Protein AF-A0A975FS55-F1 (afdb_monomer_lite)

pLDDT: mean 74.66, std 18.48, range [41.72, 95.75]

Foldseek 3Di:
DDPPPVPPLVVLVVLLVVLVVLCVCCVPPPVPPVVSNVVSVVSNVVSVVVNVVVVVVVPPPDPDPPDPPPPDDDDDDDD

Radius of gyration: 23.15 Å; chains: 1; bounding box: 50×31×71 Å

Sequence (79 aa):
MPNINASKQSFNTLIILIGAGLLLYDFIAKPNEIYFKIAGLVILMFGLYKSTQQWTSDNKTDDNENSTEEDDKPKNDEA

Secondary structure (DSSP, 8-state):
-----TTTHHHHHHHHHHHHHHHHHHHHH-TT-HHHHHHHHHHHHHHHHHHHHHHHHHT--SS----------------

Structure (mmCIF, N/CA/C/O backbone):
data_AF-A0A975FS55-F1
#
_entry.id   AF-A0A975FS55-F1
#
loop_
_atom_site.group_PDB
_atom_site.id
_atom_site.type_symbol
_atom_site.label_atom_id
_atom_site.label_alt_id
_atom_site.label_comp_id
_atom_site.label_asym_id
_atom_site.label_entity_id
_atom_site.label_seq_id
_atom_site.pdbx_PDB_ins_code
_atom_site.Cartn_x
_atom_site.Cartn_y
_atom_site.Cartn_z
_atom_site.occupancy
_atom_site.B_iso_or_equiv
_atom_site.auth_seq_id
_atom_site.auth_comp_id
_atom_site.auth_asym_id
_atom_site.auth_atom_id
_atom_site.pdbx_PDB_model_num
ATOM 1 N N . MET A 1 1 ? -8.094 -2.485 -34.340 1.00 46.50 1 MET A N 1
ATOM 2 C CA . MET A 1 1 ? -8.359 -1.898 -33.008 1.00 46.50 1 MET A CA 1
ATOM 3 C C . MET A 1 1 ? -7.153 -2.226 -32.144 1.00 46.50 1 MET A C 1
ATOM 5 O O . MET A 1 1 ? -6.863 -3.414 -32.041 1.00 46.50 1 MET A O 1
ATOM 9 N N . PRO A 1 2 ? -6.387 -1.249 -31.629 1.00 43.91 2 PRO A N 1
ATOM 10 C CA . PRO A 1 2 ? -5.219 -1.568 -30.826 1.00 43.91 2 PRO A CA 1
ATOM 11 C C . PRO A 1 2 ? -5.706 -2.098 -29.479 1.00 43.91 2 PRO A C 1
ATOM 13 O O . PRO A 1 2 ? -6.382 -1.401 -28.724 1.00 43.91 2 PRO A O 1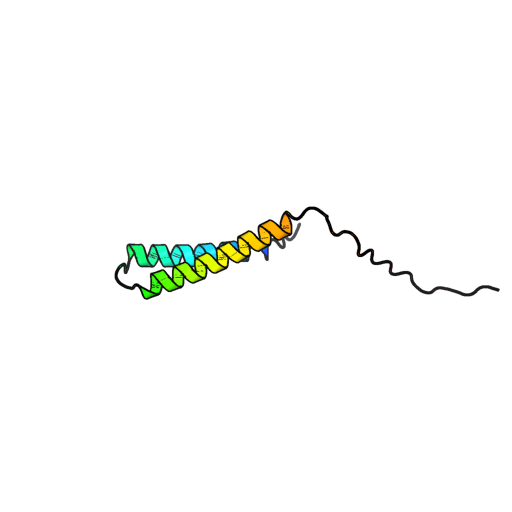
ATOM 16 N N . ASN A 1 3 ? -5.423 -3.371 -29.232 1.00 53.34 3 ASN A N 1
ATOM 17 C CA . ASN A 1 3 ? -5.693 -4.038 -27.973 1.00 53.34 3 ASN A CA 1
ATOM 18 C C . ASN A 1 3 ? -4.650 -3.533 -26.969 1.00 53.34 3 ASN A C 1
ATOM 20 O O . ASN A 1 3 ? -3.506 -3.974 -26.987 1.00 53.34 3 ASN A O 1
ATOM 24 N N . ILE A 1 4 ? -5.024 -2.526 -26.180 1.00 52.75 4 ILE A N 1
ATOM 25 C CA . ILE A 1 4 ? -4.186 -1.941 -25.132 1.00 52.75 4 ILE A CA 1
ATOM 26 C C . ILE A 1 4 ? -3.940 -2.969 -24.025 1.00 52.75 4 ILE A C 1
ATOM 28 O O . ILE A 1 4 ? -4.695 -3.111 -23.069 1.00 52.75 4 ILE A O 1
ATOM 32 N N . ASN A 1 5 ? -2.816 -3.655 -24.116 1.00 54.09 5 ASN A N 1
ATOM 33 C CA . ASN A 1 5 ? -2.206 -4.460 -23.066 1.00 54.09 5 ASN A CA 1
ATOM 34 C C . ASN A 1 5 ? -1.570 -3.572 -21.969 1.00 54.09 5 ASN A C 1
ATOM 36 O O . ASN A 1 5 ? -0.471 -3.832 -21.488 1.00 54.09 5 ASN A O 1
ATOM 40 N N . ALA A 1 6 ? -2.318 -2.566 -21.493 1.00 55.19 6 ALA A N 1
ATOM 41 C CA . ALA A 1 6 ? -2.006 -1.704 -20.342 1.00 55.19 6 ALA A CA 1
ATOM 42 C C . ALA A 1 6 ? -2.087 -2.442 -18.981 1.00 55.19 6 ALA A C 1
ATOM 44 O O . ALA A 1 6 ? -2.186 -1.832 -17.914 1.00 55.19 6 ALA A O 1
ATOM 45 N N . SER A 1 7 ? -2.090 -3.775 -19.009 1.00 56.88 7 SER A N 1
ATOM 46 C CA . SER A 1 7 ? -2.477 -4.652 -17.904 1.00 56.88 7 SER A CA 1
ATOM 47 C C . SER A 1 7 ? -1.424 -4.766 -16.803 1.00 56.88 7 SER A C 1
ATOM 49 O O . SER A 1 7 ? -1.774 -5.069 -15.666 1.00 56.88 7 SER A O 1
ATOM 51 N N . LYS A 1 8 ? -0.141 -4.509 -17.098 1.00 57.34 8 LYS A N 1
ATOM 52 C CA . LYS A 1 8 ? 0.935 -4.629 -16.096 1.00 57.34 8 LYS A CA 1
ATOM 53 C C . LYS A 1 8 ? 1.152 -3.362 -15.267 1.00 57.34 8 LYS A C 1
ATOM 55 O O . LYS A 1 8 ? 1.479 -3.468 -14.092 1.00 57.34 8 LYS A O 1
ATOM 60 N N . GLN A 1 9 ? 0.930 -2.178 -15.838 1.00 60.75 9 GLN A N 1
ATOM 61 C CA . GLN A 1 9 ? 1.144 -0.899 -15.143 1.00 60.75 9 GLN A CA 1
ATOM 62 C C . GLN A 1 9 ? -0.024 -0.531 -14.214 1.00 60.75 9 GLN A C 1
ATOM 64 O O . GLN A 1 9 ? 0.172 0.022 -13.136 1.00 60.75 9 GLN A O 1
ATOM 69 N N . SER A 1 10 ? -1.244 -0.924 -14.582 1.00 70.81 10 SER A N 1
ATOM 70 C CA . SER A 1 10 ? -2.464 -0.661 -13.805 1.00 70.81 10 SER A CA 1
ATOM 71 C C . SER A 1 10 ? -2.608 -1.537 -12.549 1.00 70.81 10 SER A C 1
ATOM 73 O O . SER A 1 10 ? -3.356 -1.186 -11.635 1.00 70.81 10 SER A O 1
ATOM 75 N N . PHE A 1 11 ? -1.865 -2.644 -12.453 1.00 81.12 11 PHE A N 1
ATOM 76 C CA . PHE A 1 11 ? -1.942 -3.560 -11.312 1.00 81.12 11 PHE A CA 1
ATOM 77 C C . PHE A 1 11 ? -1.331 -2.974 -10.029 1.00 81.12 11 PHE A C 1
ATOM 79 O O . PHE A 1 11 ? -1.908 -3.107 -8.950 1.00 81.12 11 PHE A O 1
ATOM 86 N N . ASN A 1 12 ? -0.203 -2.265 -10.140 1.00 84.12 12 ASN A N 1
ATOM 87 C CA . ASN A 1 12 ? 0.433 -1.622 -8.986 1.00 84.12 12 ASN A CA 1
ATOM 88 C C . ASN A 1 12 ? -0.467 -0.524 -8.401 1.00 84.12 12 ASN A C 1
ATOM 90 O O . ASN A 1 12 ? -0.659 -0.453 -7.188 1.00 84.12 12 ASN A O 1
ATOM 94 N N . THR A 1 13 ? -1.104 0.276 -9.260 1.00 86.81 13 THR A N 1
ATOM 95 C CA . THR A 1 13 ? -2.071 1.302 -8.847 1.00 86.81 13 THR A CA 1
ATOM 96 C C . THR A 1 13 ? -3.306 0.699 -8.174 1.00 86.81 13 THR A C 1
ATOM 98 O O . THR A 1 13 ? -3.809 1.264 -7.204 1.00 86.81 13 THR A O 1
ATOM 101 N N . LEU A 1 14 ? -3.771 -0.471 -8.626 1.00 90.50 14 LEU A N 1
ATOM 102 C CA . LEU A 1 14 ? -4.892 -1.177 -8.000 1.00 90.50 14 LEU A CA 1
ATOM 103 C C . LEU A 1 14 ? -4.570 -1.606 -6.559 1.00 90.50 14 LEU A C 1
ATOM 105 O O . LEU A 1 14 ? -5.394 -1.415 -5.667 1.00 90.50 14 LEU A O 1
ATOM 109 N N . ILE A 1 15 ? -3.361 -2.122 -6.309 1.00 90.06 15 ILE A N 1
ATOM 110 C CA . ILE A 1 15 ? -2.904 -2.489 -4.956 1.00 90.06 15 ILE A CA 1
ATOM 111 C C . ILE A 1 15 ? -2.868 -1.258 -4.040 1.00 90.06 15 ILE A C 1
ATOM 113 O O . ILE A 1 15 ? -3.314 -1.326 -2.894 1.00 90.06 15 ILE A O 1
ATOM 117 N N . ILE A 1 16 ? -2.384 -0.123 -4.555 1.00 93.06 16 ILE A N 1
ATOM 118 C CA . ILE A 1 16 ? -2.351 1.150 -3.824 1.00 93.06 16 ILE A CA 1
ATOM 119 C C . ILE A 1 16 ? -3.772 1.598 -3.459 1.00 93.06 16 ILE A C 1
ATOM 121 O O . ILE A 1 16 ? -4.010 1.964 -2.309 1.00 93.06 16 ILE A O 1
ATOM 125 N N . LEU A 1 17 ? -4.728 1.519 -4.394 1.00 94.31 17 LEU A N 1
ATOM 126 C CA . LEU A 1 17 ? -6.130 1.859 -4.129 1.00 94.31 17 LEU A CA 1
ATOM 127 C C . LEU A 1 17 ? -6.741 0.981 -3.033 1.00 94.31 17 LEU A C 1
ATOM 129 O O . LEU A 1 17 ? -7.453 1.490 -2.171 1.00 94.31 17 LEU A O 1
ATOM 133 N N . ILE A 1 18 ? -6.456 -0.322 -3.048 1.00 93.12 18 ILE A N 1
ATOM 134 C CA . ILE A 1 18 ? -6.962 -1.259 -2.039 1.00 93.12 18 ILE A CA 1
ATOM 135 C C . ILE A 1 18 ? -6.367 -0.937 -0.661 1.00 93.12 18 ILE A C 1
ATOM 137 O O . ILE A 1 18 ? -7.111 -0.844 0.313 1.00 93.12 18 ILE A O 1
ATOM 141 N N . GLY A 1 19 ? -5.052 -0.709 -0.570 1.00 92.81 19 GLY A N 1
ATOM 142 C CA . GLY A 1 19 ? -4.391 -0.333 0.685 1.00 92.81 19 GLY A CA 1
ATOM 143 C C . GLY A 1 19 ? -4.894 1.002 1.242 1.00 92.81 19 GLY A C 1
ATOM 144 O O . GLY A 1 19 ? -5.209 1.104 2.428 1.00 92.81 19 GLY A O 1
ATOM 145 N N . ALA A 1 20 ? -5.050 2.008 0.377 1.00 94.19 20 ALA A N 1
ATOM 146 C CA . ALA A 1 20 ? -5.606 3.308 0.745 1.00 94.19 20 ALA A CA 1
ATOM 147 C C . ALA A 1 20 ? -7.072 3.196 1.192 1.00 94.19 20 ALA A C 1
ATOM 149 O O . ALA A 1 20 ? -7.449 3.762 2.215 1.00 94.19 20 ALA A O 1
ATOM 150 N N . GLY A 1 21 ? -7.888 2.423 0.471 1.00 93.62 21 GLY A N 1
ATOM 151 C CA . GLY A 1 21 ? -9.279 2.158 0.828 1.00 93.62 21 GLY A CA 1
ATOM 152 C C . GLY A 1 21 ? -9.417 1.454 2.177 1.00 93.62 21 GLY A C 1
ATOM 153 O O . GLY A 1 21 ? -10.286 1.821 2.961 1.00 93.62 21 GLY A O 1
ATOM 154 N N . LEU A 1 22 ? -8.530 0.502 2.489 1.00 91.75 22 LEU A N 1
ATOM 155 C CA . LEU A 1 22 ? -8.519 -0.190 3.780 1.00 91.75 22 LEU A CA 1
ATOM 156 C C . LEU A 1 22 ? -8.186 0.766 4.935 1.00 91.75 22 LEU A C 1
ATOM 158 O O . LEU A 1 22 ? -8.844 0.722 5.971 1.00 91.75 22 LEU A O 1
ATOM 162 N N . LEU A 1 23 ? -7.210 1.658 4.740 1.00 92.56 23 LEU A N 1
ATOM 163 C CA . LEU A 1 23 ? -6.854 2.684 5.724 1.00 92.56 23 LEU A CA 1
ATOM 164 C C . LEU A 1 23 ? -7.982 3.696 5.935 1.00 92.56 23 LEU A C 1
ATOM 166 O O . LEU A 1 23 ? -8.276 4.052 7.072 1.00 92.56 23 LEU A O 1
ATOM 170 N N . LEU A 1 24 ? -8.631 4.142 4.857 1.00 92.50 24 LEU A N 1
ATOM 171 C CA . LEU A 1 24 ? -9.775 5.050 4.937 1.00 92.50 24 LEU A CA 1
ATOM 172 C C . LEU A 1 24 ? -10.979 4.380 5.608 1.00 92.50 24 LEU A C 1
ATOM 174 O O . LEU A 1 24 ? -11.639 4.998 6.439 1.00 92.50 24 LEU A O 1
ATOM 178 N N . TYR A 1 25 ? -11.248 3.113 5.288 1.00 88.94 25 TYR A N 1
ATOM 179 C CA . TYR A 1 25 ? -12.312 2.345 5.925 1.00 88.94 25 TYR A CA 1
ATOM 180 C C . TYR A 1 25 ? -12.061 2.184 7.423 1.00 88.94 25 TYR A C 1
ATOM 182 O O . TYR A 1 25 ? -12.962 2.436 8.218 1.00 88.94 25 TYR A O 1
ATOM 190 N N . ASP A 1 26 ? -10.842 1.821 7.820 1.00 88.00 26 ASP A N 1
ATOM 191 C CA . ASP A 1 26 ? -10.484 1.724 9.232 1.00 88.00 26 ASP A CA 1
ATOM 192 C C . ASP A 1 26 ? -10.605 3.076 9.951 1.00 88.00 26 ASP A C 1
ATOM 194 O O . ASP A 1 26 ? -11.206 3.163 11.024 1.00 88.00 26 ASP A O 1
ATOM 198 N N . PHE A 1 27 ? -10.126 4.149 9.313 1.00 86.88 27 PHE A N 1
ATOM 199 C CA . PHE A 1 27 ? -10.190 5.505 9.850 1.00 86.88 27 PHE A CA 1
ATOM 200 C C . PHE A 1 27 ? -11.627 5.969 10.126 1.00 86.88 27 PHE A C 1
ATOM 202 O O . PHE A 1 27 ? -11.871 6.629 11.135 1.00 86.88 27 PHE A O 1
ATOM 209 N N . ILE A 1 28 ? -12.575 5.619 9.251 1.00 88.19 28 ILE A N 1
ATOM 210 C CA . ILE A 1 28 ? -13.970 6.071 9.340 1.00 88.19 28 ILE A CA 1
ATOM 211 C C . ILE A 1 28 ? -14.830 5.108 10.172 1.00 88.19 28 ILE A C 1
ATOM 213 O O . ILE A 1 28 ? -15.646 5.554 10.976 1.00 88.19 28 ILE A O 1
ATOM 217 N N . ALA A 1 29 ? -14.688 3.795 9.977 1.00 84.88 29 ALA A N 1
ATOM 218 C CA . ALA A 1 29 ? -15.620 2.803 10.513 1.00 84.88 29 ALA A CA 1
ATOM 219 C C . ALA A 1 29 ? -15.161 2.166 11.832 1.00 84.88 29 ALA A C 1
ATOM 221 O O . ALA A 1 29 ? -16.010 1.813 12.654 1.00 84.88 29 ALA A O 1
ATOM 222 N N . LYS A 1 30 ? -13.851 1.962 12.040 1.00 77.38 30 LYS A N 1
ATOM 223 C CA . LYS A 1 30 ? -13.323 1.199 13.188 1.00 77.38 30 LYS A CA 1
ATOM 224 C C . LYS A 1 30 ? -11.974 1.733 13.701 1.00 77.38 30 LYS A C 1
ATOM 226 O O . LYS A 1 30 ? -11.022 0.970 13.821 1.00 77.38 30 LYS A O 1
ATOM 231 N N . PRO A 1 31 ? -11.889 2.999 14.144 1.00 75.12 31 PRO A N 1
ATOM 232 C CA . PRO A 1 31 ? -10.611 3.649 14.454 1.00 75.12 31 PRO A CA 1
ATOM 233 C C . PRO A 1 31 ? -9.800 3.012 15.600 1.00 75.12 31 PRO A C 1
ATOM 235 O O . PRO A 1 31 ? -8.617 3.339 15.746 1.00 75.12 31 PRO A O 1
ATOM 238 N N . ASN A 1 32 ? -10.415 2.135 16.404 1.00 79.81 32 ASN A N 1
ATOM 239 C CA . ASN A 1 32 ? -9.792 1.444 17.538 1.00 79.81 32 ASN A CA 1
ATOM 240 C C . ASN A 1 32 ? -9.086 0.133 17.149 1.00 79.81 32 ASN A C 1
ATOM 242 O O . ASN A 1 32 ? -8.328 -0.404 17.955 1.00 79.81 32 ASN A O 1
ATOM 246 N N . GLU A 1 33 ? -9.300 -0.382 15.936 1.00 79.81 33 GLU A N 1
ATOM 247 C CA . GLU A 1 33 ? -8.716 -1.647 15.485 1.00 79.81 33 GLU A CA 1
ATOM 248 C C . GLU A 1 33 ? -7.362 -1.416 14.800 1.00 79.81 33 GLU A C 1
ATOM 250 O O . GLU A 1 33 ? -7.230 -1.294 13.585 1.00 79.81 33 GLU A O 1
ATOM 255 N N . ILE A 1 34 ? -6.303 -1.388 15.607 1.00 85.69 34 ILE A N 1
ATOM 256 C CA . ILE A 1 34 ? -4.929 -1.099 15.160 1.00 85.69 34 ILE A CA 1
ATOM 257 C C . ILE A 1 34 ? -4.433 -2.074 14.072 1.00 85.69 34 ILE A C 1
ATOM 259 O O . ILE A 1 34 ? -3.612 -1.702 13.229 1.00 85.69 34 ILE A O 1
ATOM 263 N N . TYR A 1 35 ? -4.951 -3.304 14.041 1.00 89.56 35 TYR A N 1
ATOM 264 C CA . TYR A 1 35 ? -4.551 -4.323 13.070 1.00 89.56 35 TYR A CA 1
ATOM 265 C C . TYR A 1 35 ? -4.845 -3.924 11.618 1.00 89.56 35 TYR A C 1
ATOM 267 O O . TYR A 1 35 ? -4.005 -4.157 10.746 1.00 89.56 35 TYR A O 1
ATOM 275 N N . PHE A 1 36 ? -5.983 -3.276 11.345 1.00 87.88 36 PHE A N 1
ATOM 276 C CA . PHE A 1 36 ? -6.326 -2.837 9.989 1.00 87.88 36 PHE A CA 1
ATOM 277 C C . PHE A 1 36 ? -5.462 -1.658 9.532 1.00 87.88 36 PHE A C 1
ATOM 279 O O . PHE A 1 36 ? -5.079 -1.616 8.361 1.00 87.88 36 PHE A O 1
ATOM 286 N N . LYS A 1 37 ? -5.059 -0.765 10.449 1.00 88.81 37 LYS A N 1
ATOM 287 C CA . LYS A 1 37 ? -4.085 0.303 10.153 1.00 88.81 37 LYS A CA 1
ATOM 288 C C . LYS A 1 37 ? -2.750 -0.268 9.707 1.00 88.81 37 LYS A C 1
ATOM 290 O O . LYS A 1 37 ? -2.200 0.162 8.699 1.00 88.81 37 LYS A O 1
ATOM 295 N N . ILE A 1 38 ? -2.239 -1.253 10.442 1.00 93.00 38 ILE A N 1
ATOM 296 C CA . ILE A 1 38 ? -0.944 -1.871 10.141 1.00 93.00 38 ILE A CA 1
ATOM 297 C C . ILE A 1 38 ? -1.023 -2.647 8.825 1.00 93.00 38 ILE A C 1
ATOM 299 O O . ILE A 1 38 ? -0.177 -2.457 7.955 1.00 93.00 38 ILE A O 1
ATOM 303 N N . ALA A 1 39 ? -2.059 -3.469 8.641 1.00 91.75 39 ALA A N 1
ATOM 304 C CA . ALA A 1 39 ? -2.250 -4.229 7.409 1.00 91.75 39 ALA A CA 1
ATOM 305 C C . ALA A 1 39 ? -2.393 -3.307 6.186 1.00 91.75 39 ALA A C 1
ATOM 307 O O . ALA A 1 39 ? -1.723 -3.514 5.173 1.00 91.75 39 ALA A O 1
ATOM 308 N N . GLY A 1 40 ? -3.209 -2.254 6.296 1.00 91.94 40 GLY A N 1
ATOM 309 C CA . GLY A 1 40 ? -3.404 -1.267 5.236 1.00 91.94 40 GLY A CA 1
ATOM 310 C C . GLY A 1 40 ? -2.122 -0.513 4.899 1.00 91.94 40 GLY A C 1
ATOM 311 O O . GLY A 1 40 ? -1.799 -0.356 3.724 1.00 91.94 40 GLY A O 1
ATOM 312 N N . LEU A 1 41 ? -1.341 -0.126 5.911 1.00 94.56 41 LEU A N 1
ATOM 313 C CA . LEU A 1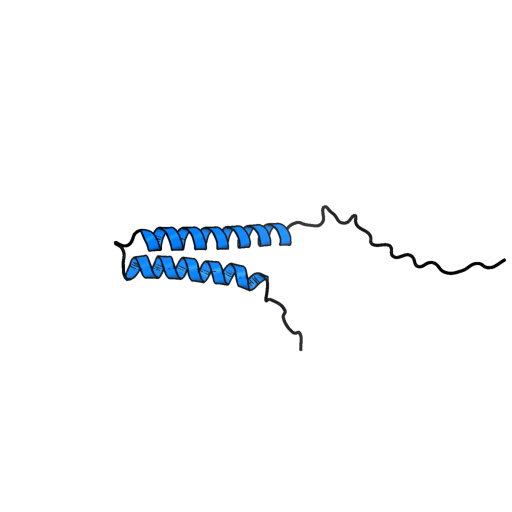 41 ? -0.054 0.542 5.729 1.00 94.56 41 LEU A CA 1
ATOM 314 C C . LEU A 1 41 ? 0.961 -0.362 5.024 1.00 94.56 41 LEU A C 1
ATOM 316 O O . LEU A 1 41 ? 1.625 0.090 4.094 1.00 94.56 41 LEU A O 1
ATOM 320 N N . VAL A 1 42 ? 1.072 -1.632 5.423 1.00 95.75 42 VAL A N 1
ATOM 321 C CA . VAL A 1 42 ? 2.002 -2.590 4.802 1.00 95.75 42 VAL A CA 1
ATOM 322 C C . VAL A 1 42 ? 1.637 -2.840 3.336 1.00 95.75 42 VAL A C 1
ATOM 324 O O . VAL A 1 42 ? 2.514 -2.785 2.474 1.00 95.75 42 VAL A O 1
ATOM 327 N N . ILE A 1 43 ? 0.350 -3.050 3.033 1.00 94.38 43 ILE A N 1
ATOM 328 C CA . ILE A 1 43 ? -0.138 -3.235 1.655 1.00 94.38 43 ILE A CA 1
ATOM 329 C C . ILE A 1 43 ? 0.119 -1.978 0.818 1.00 94.38 43 ILE A C 1
ATOM 331 O O . ILE A 1 43 ? 0.610 -2.072 -0.308 1.00 94.38 43 ILE A O 1
ATOM 335 N N . LEU A 1 44 ? -0.171 -0.800 1.377 1.00 94.81 44 LEU A N 1
ATOM 336 C CA . LEU A 1 44 ? 0.044 0.479 0.711 1.00 94.81 44 LEU A CA 1
ATOM 337 C C . LEU A 1 44 ? 1.532 0.693 0.399 1.00 94.81 44 LEU A C 1
ATOM 339 O O . LEU A 1 44 ? 1.880 0.993 -0.740 1.00 94.81 44 LEU A O 1
ATOM 343 N N . MET A 1 45 ? 2.416 0.479 1.376 1.00 94.56 45 MET A N 1
ATOM 344 C CA . MET A 1 45 ? 3.865 0.592 1.189 1.00 94.56 45 MET A CA 1
ATOM 345 C C . MET A 1 45 ? 4.393 -0.388 0.144 1.00 94.56 45 MET A C 1
ATOM 347 O O . MET A 1 45 ? 5.215 -0.005 -0.686 1.00 94.56 45 MET A O 1
ATOM 351 N N . PHE A 1 46 ? 3.899 -1.627 0.128 1.00 93.56 46 PHE A N 1
ATOM 352 C CA . PHE A 1 46 ? 4.277 -2.605 -0.889 1.00 93.56 46 PHE A CA 1
ATOM 353 C C . PH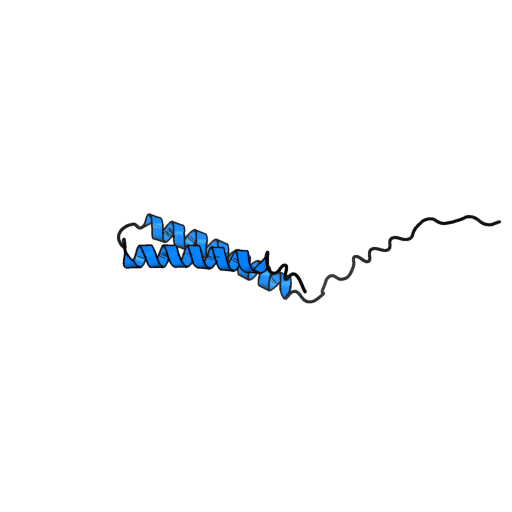E A 1 46 ? 3.849 -2.168 -2.300 1.00 93.56 46 PHE A C 1
ATOM 355 O O . PHE A 1 46 ? 4.648 -2.233 -3.238 1.00 93.56 46 PHE A O 1
ATOM 362 N N . GLY A 1 47 ? 2.615 -1.674 -2.445 1.00 91.38 47 GLY A N 1
ATOM 363 C CA . GLY A 1 47 ? 2.098 -1.145 -3.707 1.00 91.38 47 GLY A CA 1
ATOM 364 C C . GLY A 1 47 ? 2.891 0.065 -4.206 1.00 91.38 47 GLY A C 1
ATOM 365 O O . GLY A 1 47 ? 3.296 0.095 -5.369 1.00 91.38 47 GLY A O 1
ATOM 366 N N . LEU A 1 48 ? 3.182 1.027 -3.321 1.00 92.38 48 LEU A N 1
ATOM 367 C CA . LEU A 1 48 ? 4.019 2.184 -3.655 1.00 92.38 48 LEU A CA 1
ATOM 368 C C . LEU A 1 48 ? 5.432 1.760 -4.047 1.00 92.38 48 LEU A C 1
ATOM 370 O O . LEU A 1 48 ? 5.938 2.234 -5.057 1.00 92.38 48 LEU A O 1
ATOM 374 N N . TYR A 1 49 ? 6.059 0.853 -3.295 1.00 92.12 49 TYR A N 1
ATOM 375 C CA . TYR A 1 49 ? 7.406 0.373 -3.600 1.00 92.12 49 TYR A CA 1
ATOM 376 C C . TYR A 1 49 ? 7.482 -0.224 -5.009 1.00 92.12 49 TYR A C 1
ATOM 378 O O . TYR A 1 49 ? 8.360 0.140 -5.790 1.00 92.12 49 TYR A O 1
ATOM 386 N N . LYS A 1 50 ? 6.524 -1.087 -5.367 1.00 88.50 50 LYS A N 1
ATOM 387 C CA . LYS A 1 50 ? 6.429 -1.670 -6.712 1.00 88.50 50 LYS A CA 1
ATOM 388 C C . LYS A 1 50 ? 6.171 -0.618 -7.788 1.00 88.50 50 LYS A C 1
ATOM 390 O O . LYS A 1 50 ? 6.799 -0.679 -8.842 1.00 88.50 50 LYS A O 1
ATOM 395 N N . SER A 1 51 ? 5.299 0.352 -7.516 1.00 87.88 51 SER A N 1
ATOM 396 C CA . SER A 1 51 ? 5.014 1.452 -8.442 1.00 87.88 51 SER A CA 1
ATOM 397 C C . SER A 1 51 ? 6.245 2.324 -8.692 1.00 87.88 51 SER A C 1
ATOM 399 O O . SER A 1 51 ? 6.526 2.662 -9.837 1.00 87.88 51 SER A O 1
ATOM 401 N N . THR A 1 52 ? 7.002 2.662 -7.647 1.00 88.75 52 THR A N 1
ATOM 402 C CA . THR A 1 52 ? 8.243 3.436 -7.768 1.00 88.75 52 THR A CA 1
ATOM 403 C C . THR A 1 52 ? 9.321 2.628 -8.477 1.00 88.75 52 THR A C 1
ATOM 405 O O . THR A 1 52 ? 9.988 3.156 -9.354 1.00 88.75 52 THR A O 1
ATOM 408 N N . GLN A 1 53 ? 9.477 1.338 -8.160 1.00 86.81 53 GLN A N 1
ATOM 409 C CA . GLN A 1 53 ? 10.438 0.468 -8.842 1.00 86.81 53 GLN A CA 1
ATOM 410 C C . GLN A 1 53 ? 10.134 0.357 -10.342 1.00 86.81 53 GLN A C 1
ATOM 412 O O . GLN A 1 53 ? 11.057 0.421 -11.152 1.00 86.81 53 GLN A O 1
ATOM 417 N N . GLN A 1 54 ? 8.856 0.213 -10.707 1.00 84.50 54 GLN A N 1
ATOM 418 C CA . GLN A 1 54 ? 8.420 0.221 -12.100 1.00 84.50 54 GLN A CA 1
ATOM 419 C C . GL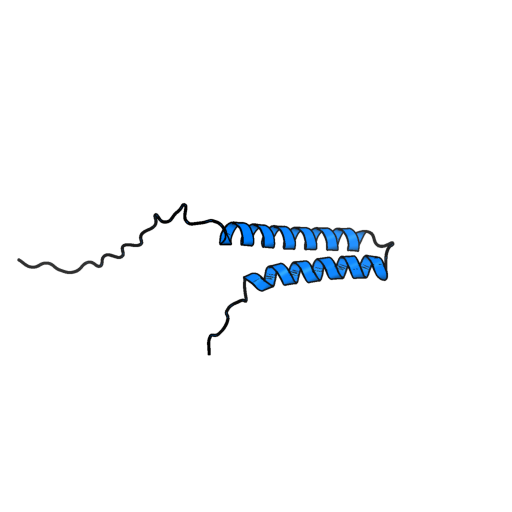N A 1 54 ? 8.727 1.563 -12.762 1.00 84.50 54 GLN A C 1
ATOM 421 O O . GLN A 1 54 ? 9.365 1.577 -13.803 1.00 84.50 54 GLN A O 1
ATOM 426 N N . TRP A 1 55 ? 8.357 2.680 -12.132 1.00 83.50 55 TRP A N 1
ATOM 427 C CA . TRP A 1 55 ? 8.644 4.011 -12.663 1.00 83.50 55 TRP A CA 1
ATOM 428 C C . TRP A 1 55 ? 10.142 4.227 -12.896 1.00 83.50 55 TRP A C 1
ATOM 430 O O . TRP A 1 55 ? 10.536 4.691 -13.957 1.00 83.50 55 TRP A O 1
ATOM 440 N N . THR A 1 56 ? 10.991 3.826 -11.949 1.00 84.31 56 THR A N 1
ATOM 441 C CA . THR A 1 56 ? 12.447 3.910 -12.100 1.00 84.31 56 THR A CA 1
ATOM 442 C C . THR A 1 56 ? 12.965 2.979 -13.195 1.00 84.31 56 THR A C 1
ATOM 444 O O . THR A 1 56 ? 13.932 3.325 -13.856 1.00 84.31 56 THR A O 1
ATOM 447 N N . SER A 1 57 ? 12.365 1.802 -13.397 1.00 79.75 57 SER A N 1
ATOM 448 C CA . SER A 1 57 ? 12.739 0.892 -14.489 1.00 79.75 57 SER A CA 1
ATOM 449 C C . SER A 1 57 ? 12.332 1.438 -15.856 1.00 79.75 57 SER A C 1
ATOM 451 O O . SER A 1 57 ? 13.112 1.336 -16.792 1.00 79.75 57 SER A O 1
ATOM 453 N N . ASP A 1 58 ? 11.142 2.028 -15.952 1.00 77.00 58 ASP A N 1
ATOM 454 C CA . ASP A 1 58 ? 10.589 2.572 -17.194 1.00 77.00 58 ASP A CA 1
ATOM 455 C C . ASP A 1 58 ? 11.271 3.902 -17.583 1.00 77.00 58 ASP A C 1
ATOM 457 O O . ASP A 1 58 ? 11.336 4.234 -18.760 1.00 77.00 58 ASP A O 1
ATOM 461 N N . ASN A 1 59 ? 11.817 4.647 -16.608 1.00 71.31 59 ASN A N 1
ATOM 462 C CA . ASN A 1 59 ? 12.599 5.877 -16.817 1.00 71.31 59 ASN A CA 1
ATOM 463 C C . ASN A 1 59 ? 14.128 5.677 -16.786 1.00 71.31 59 ASN A C 1
ATOM 465 O O . ASN A 1 59 ? 14.871 6.661 -16.796 1.00 71.31 59 ASN A O 1
ATOM 469 N N . LYS A 1 60 ? 14.634 4.438 -16.740 1.00 63.44 60 LYS A N 1
ATOM 470 C CA . LYS A 1 60 ? 16.055 4.179 -17.012 1.00 63.44 60 LYS A CA 1
ATOM 471 C C . LYS A 1 60 ? 16.276 4.297 -18.520 1.00 63.44 60 LYS A C 1
ATOM 473 O O . LYS A 1 60 ? 16.090 3.330 -19.244 1.00 63.44 60 LYS A O 1
ATOM 478 N N . THR A 1 61 ? 16.664 5.486 -18.973 1.00 54.91 61 THR A N 1
ATOM 479 C CA . THR A 1 61 ? 17.297 5.684 -20.282 1.00 54.91 61 THR A CA 1
ATOM 480 C C . THR A 1 61 ? 18.482 4.722 -20.417 1.00 54.91 61 THR A C 1
ATOM 482 O O . THR A 1 61 ? 19.401 4.770 -19.605 1.00 54.91 61 THR A O 1
ATOM 485 N N . ASP A 1 62 ? 18.393 3.802 -21.373 1.00 56.88 62 ASP A N 1
ATOM 486 C CA . ASP A 1 62 ? 19.428 3.338 -22.311 1.00 56.88 62 ASP A CA 1
ATOM 487 C C . ASP A 1 62 ? 20.917 3.368 -21.906 1.00 56.88 62 ASP A C 1
ATOM 489 O O . ASP A 1 62 ? 21.768 3.661 -22.735 1.00 56.88 62 ASP A O 1
ATOM 493 N N . ASP A 1 63 ? 21.285 2.983 -20.683 1.00 53.50 63 ASP A N 1
ATOM 494 C CA . ASP A 1 63 ? 22.699 2.719 -20.346 1.00 53.50 63 ASP A CA 1
ATOM 495 C C . ASP A 1 63 ? 23.083 1.229 -20.485 1.00 53.50 63 ASP A C 1
ATOM 497 O O . ASP A 1 63 ? 24.150 0.820 -20.031 1.00 53.50 63 ASP A O 1
ATOM 501 N N . ASN A 1 64 ? 22.233 0.386 -21.092 1.00 47.78 64 ASN A N 1
ATOM 502 C CA . ASN A 1 64 ? 22.568 -1.007 -21.434 1.00 47.78 64 ASN A CA 1
ATOM 503 C C . ASN A 1 64 ? 21.861 -1.503 -22.715 1.00 47.78 64 ASN A C 1
ATOM 505 O O . ASN A 1 64 ? 21.227 -2.555 -22.710 1.00 47.78 64 ASN A O 1
ATOM 509 N N . GLU A 1 65 ? 22.016 -0.801 -23.839 1.00 45.19 65 GLU A N 1
ATOM 510 C CA . GLU A 1 65 ? 22.038 -1.479 -25.145 1.00 45.19 65 GLU A CA 1
ATOM 511 C C . GLU A 1 65 ? 23.457 -2.015 -25.390 1.00 45.19 65 GLU A C 1
ATOM 513 O O . GLU A 1 65 ? 24.275 -1.415 -26.079 1.00 45.19 65 GLU A O 1
ATOM 518 N N . ASN A 1 66 ? 23.786 -3.157 -24.787 1.00 43.94 66 ASN A N 1
ATOM 519 C CA . ASN A 1 66 ? 24.765 -4.060 -25.389 1.00 43.94 66 ASN A CA 1
ATOM 520 C C . ASN A 1 66 ? 24.363 -5.505 -25.103 1.00 43.94 66 ASN A C 1
ATOM 522 O O . ASN A 1 66 ? 24.945 -6.222 -24.291 1.00 43.94 66 ASN A O 1
ATOM 526 N N . SER A 1 67 ? 23.279 -5.910 -25.739 1.00 44.09 67 SER A N 1
ATOM 527 C CA . SER A 1 67 ? 23.005 -7.308 -26.037 1.00 44.09 67 SER A CA 1
ATOM 528 C C . SER A 1 67 ? 22.362 -7.316 -27.410 1.00 44.09 67 SER A C 1
ATOM 530 O O . SER A 1 67 ? 21.164 -7.533 -27.554 1.00 44.09 67 SER A O 1
ATOM 532 N N . THR A 1 68 ? 23.175 -6.979 -28.414 1.00 41.72 68 THR A N 1
ATOM 533 C CA . THR A 1 68 ? 22.869 -7.309 -29.799 1.00 41.72 68 THR A CA 1
ATOM 534 C C . THR A 1 68 ? 22.762 -8.826 -29.870 1.00 41.72 68 THR A C 1
ATOM 536 O O . THR A 1 68 ? 23.753 -9.551 -29.794 1.00 41.72 68 THR A O 1
ATOM 539 N N . GLU A 1 69 ? 21.526 -9.296 -29.945 1.00 51.31 69 GLU A N 1
ATOM 540 C CA . GLU A 1 69 ? 21.191 -10.563 -30.567 1.00 51.31 69 GLU A CA 1
ATOM 541 C C . GLU A 1 69 ? 21.623 -10.464 -32.040 1.00 51.31 69 GLU A C 1
ATOM 543 O O . GLU A 1 69 ? 20.937 -9.847 -32.851 1.00 51.31 69 GLU A O 1
ATOM 548 N N . GLU A 1 70 ? 22.777 -11.031 -32.394 1.00 45.88 70 GLU A N 1
ATOM 549 C CA . GLU A 1 70 ? 23.030 -11.468 -33.771 1.00 45.88 70 GLU A CA 1
ATOM 550 C C . GLU A 1 70 ? 22.867 -12.988 -33.820 1.00 45.88 70 GLU A C 1
ATOM 552 O O . GLU A 1 70 ? 23.805 -13.766 -33.640 1.00 45.88 70 GLU A O 1
ATOM 557 N N . ASP A 1 71 ? 21.617 -13.396 -34.040 1.00 48.88 71 ASP A N 1
ATOM 558 C CA . ASP A 1 71 ? 21.288 -14.613 -34.773 1.00 48.88 71 ASP A CA 1
ATOM 559 C C . ASP A 1 71 ? 21.893 -14.494 -36.187 1.00 48.88 71 ASP A C 1
ATOM 561 O O . ASP A 1 71 ? 21.252 -13.948 -37.088 1.00 48.88 71 ASP A O 1
ATOM 565 N N . ASP A 1 72 ? 23.103 -15.016 -36.408 1.00 47.00 72 ASP A N 1
ATOM 566 C CA . ASP A 1 72 ? 23.570 -15.325 -37.764 1.00 47.00 72 ASP A CA 1
ATOM 567 C C . ASP A 1 72 ? 23.456 -16.833 -38.023 1.00 47.00 72 ASP A C 1
ATOM 569 O O . ASP A 1 72 ? 24.112 -17.682 -37.410 1.00 47.00 72 ASP A O 1
ATOM 573 N N . LYS A 1 73 ? 22.521 -17.170 -38.913 1.00 50.47 73 LYS A N 1
ATOM 574 C CA . LYS A 1 73 ? 22.234 -18.531 -39.378 1.00 50.47 73 LYS A CA 1
ATOM 575 C C . LYS A 1 73 ? 23.471 -19.150 -40.037 1.00 50.47 73 LYS A C 1
ATOM 577 O O . LYS A 1 73 ? 24.114 -18.492 -40.849 1.00 50.47 73 LYS A O 1
ATOM 582 N N . PRO A 1 74 ? 23.698 -20.468 -39.897 1.00 57.72 74 PRO A N 1
ATOM 583 C CA . PRO A 1 74 ? 24.647 -21.158 -40.751 1.00 57.72 74 PRO A CA 1
ATOM 584 C C . PRO A 1 74 ? 24.013 -21.345 -42.134 1.00 57.72 74 PRO A C 1
ATOM 586 O O . PRO A 1 74 ? 22.982 -22.015 -42.261 1.00 57.72 74 PRO A O 1
ATOM 589 N N . LYS A 1 75 ? 24.616 -20.781 -43.184 1.00 49.97 75 LYS A N 1
ATOM 590 C CA . LYS A 1 75 ? 24.379 -21.246 -44.554 1.00 49.97 75 LYS A CA 1
ATOM 591 C C . LYS A 1 75 ? 25.600 -21.091 -45.470 1.00 49.97 75 LYS A C 1
ATOM 593 O O . LYS A 1 75 ? 25.824 -20.035 -46.046 1.00 49.97 75 LYS A O 1
ATOM 598 N N . ASN A 1 76 ? 26.214 -22.252 -45.697 1.00 54.22 76 ASN A N 1
ATOM 599 C CA . ASN A 1 76 ? 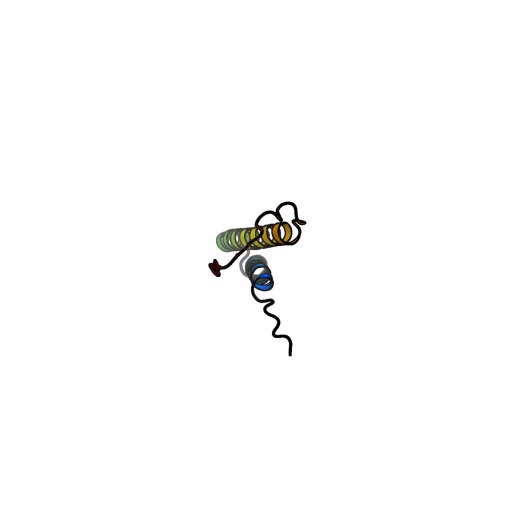26.558 -22.819 -47.004 1.00 54.22 76 ASN A CA 1
ATOM 600 C C . ASN A 1 76 ? 27.993 -22.653 -47.508 1.00 54.22 76 ASN A C 1
ATOM 602 O O . ASN A 1 76 ? 28.439 -21.568 -47.864 1.00 54.22 76 ASN A O 1
ATOM 606 N N . ASP A 1 77 ? 28.625 -23.820 -47.630 1.00 70.00 77 ASP A N 1
ATOM 607 C CA . ASP A 1 77 ? 29.736 -24.145 -48.513 1.00 70.00 77 ASP A CA 1
ATOM 608 C C . ASP A 1 77 ? 29.444 -23.742 -49.968 1.00 70.00 77 A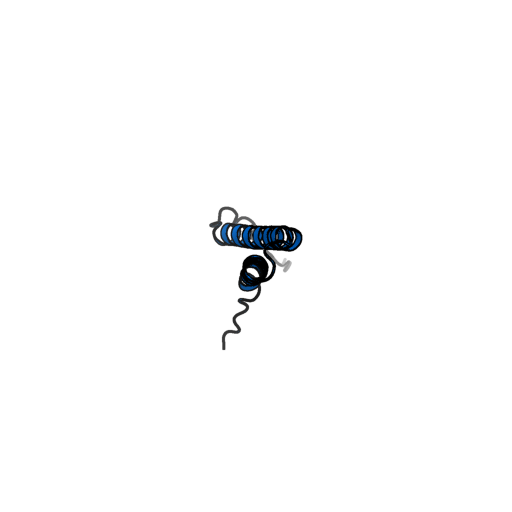SP A C 1
ATOM 610 O O . ASP A 1 77 ? 28.358 -24.030 -50.474 1.00 70.00 77 ASP A O 1
ATOM 614 N N . GLU A 1 78 ? 30.438 -23.190 -50.667 1.00 48.72 78 GLU A N 1
ATOM 615 C CA . GLU A 1 78 ? 30.637 -23.452 -52.097 1.00 48.72 78 GLU A CA 1
ATOM 616 C C . GLU A 1 78 ? 32.111 -23.221 -52.495 1.00 48.72 78 GLU A C 1
ATOM 618 O O . GLU A 1 78 ? 32.614 -22.102 -52.438 1.00 48.72 78 GLU A O 1
ATOM 623 N N . ALA A 1 79 ? 32.753 -24.359 -52.803 1.00 47.00 79 ALA A N 1
ATOM 624 C CA . ALA A 1 79 ? 33.908 -24.673 -53.664 1.00 47.00 79 ALA A CA 1
ATOM 625 C C . ALA A 1 79 ? 35.037 -23.650 -53.905 1.00 47.00 79 ALA A C 1
ATOM 627 O O . ALA A 1 79 ? 34.813 -22.642 -54.610 1.00 47.00 79 ALA A O 1
#